Protein AF-A0A2U3CF04-F1 (afdb_monomer_lite)

Secondary structure (DSSP, 8-state):
-HHHHHHHHHHHHHHHHHHIIIIIHHHHHHHHTGGGS-TT--S--SS-TTHHHHHHHHHHHHHHHHHHTT-HHHHHHHHHHHHHTTTTGGGSHHHHHHHHHHHHHHHHHHHHHHHHHHHHHHHHHHHHHHHHHHHH--

Sequence (138 aa):
MFQLELFIILALLYLCAYLWTIFGGAFFVGHFLSPYKDPKSTEKPMGLSGAGKKIGQVERAIILTLALMGEFGAISFVFVAKSMARFEQLKERHFAEYYLLGTLLSIFFALATAILIQGIITLLTVTILPELQNLWGS

Foldseek 3Di:
DVVVVVVVVLVVLVVVLLCCLLPVLLVVLCVVLVVLDDPPCPDDPPDDPCVVSVVLSVLLNVLLVCLLVVNVVVNVVSVVVVCVVCVVVCVPPSSVVSVVSSNVSSSVSSNVSSVVSVVVVVVCCVVPVVVVCVVPVD

Structure (mmCIF, N/CA/C/O backbone):
data_AF-A0A2U3CF04-F1
#
_entry.id   AF-A0A2U3CF04-F1
#
loop_
_atom_site.group_PDB
_atom_site.id
_atom_site.type_symbol
_atom_site.label_atom_id
_atom_site.label_alt_id
_atom_site.label_comp_id
_atom_site.label_asym_id
_atom_site.label_entity_id
_atom_site.label_seq_id
_atom_site.pdbx_PDB_ins_code
_atom_site.Cartn_x
_atom_site.Cartn_y
_atom_site.Cartn_z
_atom_site.occupancy
_atom_site.B_iso_or_equiv
_atom_site.auth_seq_id
_atom_site.auth_comp_id
_atom_site.auth_asym_id
_atom_site.auth_atom_id
_atom_site.pdbx_PDB_model_num
ATOM 1 N N . MET A 1 1 ? 16.782 -13.680 -25.789 1.00 64.62 1 MET A N 1
ATOM 2 C CA . MET A 1 1 ? 17.602 -13.401 -24.591 1.00 64.62 1 MET A CA 1
ATOM 3 C C . MET A 1 1 ? 17.128 -12.122 -23.903 1.00 64.62 1 MET A C 1
ATOM 5 O O . MET A 1 1 ? 16.578 -12.226 -22.822 1.00 64.62 1 MET A O 1
ATOM 9 N N . PHE A 1 2 ? 17.161 -10.965 -24.572 1.00 74.50 2 PHE A N 1
ATOM 10 C CA . PHE A 1 2 ? 16.766 -9.674 -23.981 1.00 74.50 2 PHE A CA 1
ATOM 11 C C . PHE A 1 2 ? 15.306 -9.572 -23.483 1.00 74.50 2 PHE A C 1
ATOM 13 O O . PHE A 1 2 ? 15.051 -9.065 -22.397 1.00 74.50 2 PHE A O 1
ATOM 20 N N . GLN A 1 3 ? 14.320 -10.098 -24.227 1.00 80.62 3 GLN A N 1
ATOM 21 C CA . GLN A 1 3 ? 12.918 -10.101 -23.760 1.00 80.62 3 GLN A CA 1
ATOM 22 C C . GLN A 1 3 ? 12.725 -10.883 -22.450 1.00 80.62 3 GLN A C 1
ATOM 24 O O . GLN A 1 3 ? 11.889 -10.515 -21.628 1.00 80.62 3 GLN A O 1
ATOM 29 N N . LEU A 1 4 ? 13.518 -11.940 -22.243 1.00 86.25 4 LEU A N 1
ATOM 30 C CA . LEU A 1 4 ? 13.503 -12.717 -21.006 1.00 86.25 4 LEU A CA 1
ATOM 31 C C . LEU A 1 4 ? 14.113 -11.915 -19.848 1.00 86.25 4 LEU A C 1
ATOM 33 O O . LEU A 1 4 ? 13.571 -11.936 -18.750 1.00 86.25 4 LEU A O 1
ATOM 37 N N . GLU A 1 5 ? 15.193 -11.171 -20.092 1.00 86.88 5 GLU A N 1
ATOM 38 C CA . GLU A 1 5 ? 15.815 -10.292 -19.092 1.00 86.88 5 GLU A CA 1
ATOM 39 C C . GLU A 1 5 ? 14.857 -9.184 -18.647 1.00 86.88 5 GLU A C 1
ATOM 41 O O . GLU A 1 5 ? 14.655 -8.995 -17.448 1.00 86.88 5 GLU A O 1
ATOM 46 N N . LEU A 1 6 ? 14.193 -8.513 -19.595 1.00 85.69 6 LEU A N 1
ATOM 47 C CA . LEU A 1 6 ? 13.192 -7.492 -19.285 1.00 85.69 6 LEU A CA 1
ATOM 48 C C . LEU A 1 6 ? 12.025 -8.077 -18.480 1.00 85.69 6 LEU A C 1
ATOM 50 O O . LEU A 1 6 ? 11.597 -7.486 -17.490 1.00 85.69 6 LEU A O 1
ATOM 54 N N . PHE A 1 7 ? 11.540 -9.261 -18.861 1.00 89.88 7 PHE A N 1
ATOM 55 C CA . PHE A 1 7 ? 10.502 -9.962 -18.110 1.00 89.88 7 PHE A CA 1
ATOM 56 C C . PHE A 1 7 ? 10.938 -10.258 -16.666 1.00 89.88 7 PHE A C 1
ATOM 58 O O . PHE A 1 7 ? 10.181 -9.995 -15.732 1.00 89.88 7 PHE A O 1
ATOM 65 N N . ILE A 1 8 ? 12.165 -10.749 -16.468 1.00 93.00 8 ILE A N 1
ATOM 66 C CA . ILE A 1 8 ? 12.721 -11.026 -15.136 1.00 93.00 8 ILE A CA 1
ATOM 67 C C . ILE A 1 8 ? 12.825 -9.738 -14.311 1.00 93.00 8 ILE A C 1
ATOM 69 O O . ILE A 1 8 ? 12.413 -9.728 -13.152 1.00 93.00 8 ILE A O 1
ATOM 73 N N . ILE A 1 9 ? 13.322 -8.645 -14.896 1.00 92.50 9 ILE A N 1
ATOM 74 C CA . ILE A 1 9 ? 13.435 -7.344 -14.220 1.00 92.50 9 ILE A CA 1
ATOM 75 C C . ILE A 1 9 ? 12.060 -6.857 -13.757 1.00 92.50 9 ILE A C 1
ATOM 77 O O . ILE A 1 9 ? 11.905 -6.467 -12.600 1.00 92.50 9 ILE A O 1
ATOM 81 N N . LEU A 1 10 ? 11.048 -6.918 -14.626 1.00 93.50 10 LEU A N 1
ATOM 82 C CA . LEU A 1 10 ? 9.687 -6.510 -14.282 1.00 93.50 10 LEU A CA 1
ATOM 83 C C . LEU A 1 10 ? 9.081 -7.406 -13.196 1.00 93.50 10 LEU A C 1
ATOM 85 O O . LEU A 1 10 ? 8.483 -6.899 -12.248 1.00 93.50 10 LEU A O 1
ATOM 89 N N . ALA A 1 11 ? 9.269 -8.725 -13.285 1.00 95.38 11 ALA A N 1
ATOM 90 C CA . ALA A 1 11 ? 8.791 -9.664 -12.274 1.00 95.38 11 ALA A CA 1
ATOM 91 C C . ALA A 1 11 ? 9.419 -9.389 -10.897 1.00 95.38 11 ALA A C 1
ATOM 93 O O . ALA A 1 11 ? 8.711 -9.352 -9.888 1.00 95.38 11 ALA A O 1
ATOM 94 N N . LEU A 1 12 ? 10.731 -9.136 -10.852 1.00 96.56 12 LEU A N 1
ATOM 95 C CA . LEU A 1 12 ? 11.440 -8.761 -9.628 1.00 96.56 12 LEU A CA 1
ATOM 96 C C . LEU A 1 12 ? 10.970 -7.407 -9.089 1.00 96.56 12 LEU A C 1
ATOM 98 O O . LEU A 1 12 ? 10.770 -7.273 -7.884 1.00 96.56 12 LEU A O 1
ATOM 102 N N . LEU A 1 13 ? 10.744 -6.422 -9.962 1.00 96.38 13 LEU A N 1
ATOM 103 C CA . LEU A 1 13 ? 10.231 -5.109 -9.577 1.00 96.38 13 LEU A CA 1
ATOM 104 C C . LEU A 1 13 ? 8.854 -5.223 -8.908 1.00 96.38 13 LEU A C 1
ATOM 106 O O . LEU A 1 13 ? 8.658 -4.680 -7.820 1.00 96.38 13 LEU A O 1
ATOM 110 N N . TYR A 1 14 ? 7.925 -5.973 -9.510 1.00 97.50 14 TYR A N 1
ATOM 111 C CA . TYR A 1 14 ? 6.615 -6.229 -8.912 1.00 97.50 14 TYR A CA 1
ATOM 112 C C . TYR A 1 14 ? 6.734 -6.986 -7.589 1.00 97.50 14 TYR A C 1
ATOM 114 O O . TYR A 1 14 ? 6.112 -6.587 -6.606 1.00 97.50 14 TYR A O 1
ATOM 122 N N . LEU A 1 15 ? 7.560 -8.033 -7.518 1.00 97.81 15 LEU A N 1
ATOM 123 C CA . LEU A 1 15 ? 7.774 -8.782 -6.279 1.00 97.81 15 LEU A CA 1
ATOM 124 C C . LEU A 1 15 ? 8.281 -7.869 -5.152 1.00 97.81 15 LEU A C 1
ATOM 126 O O . LEU A 1 15 ? 7.722 -7.872 -4.054 1.00 97.81 15 LEU A O 1
ATOM 130 N N . CYS A 1 16 ? 9.291 -7.044 -5.433 1.00 97.94 16 CYS A N 1
ATOM 131 C CA . CYS A 1 16 ? 9.817 -6.057 -4.495 1.00 97.94 16 CYS A CA 1
ATOM 132 C C . CYS A 1 16 ? 8.746 -5.051 -4.065 1.00 97.94 16 CYS A C 1
ATOM 134 O O . CYS A 1 16 ? 8.642 -4.758 -2.874 1.00 97.94 16 CYS A O 1
ATOM 136 N N . ALA A 1 17 ? 7.915 -4.570 -4.994 1.00 98.00 17 ALA A N 1
ATOM 137 C CA . ALA A 1 17 ? 6.807 -3.671 -4.686 1.00 98.00 17 ALA A CA 1
ATOM 138 C C . ALA A 1 17 ? 5.804 -4.309 -3.714 1.00 98.00 17 ALA A C 1
ATOM 140 O O . ALA A 1 17 ? 5.471 -3.705 -2.696 1.00 98.00 17 ALA A O 1
ATOM 141 N N . TYR A 1 18 ? 5.377 -5.552 -3.962 1.00 98.31 18 TYR A N 1
ATOM 142 C CA . TYR A 1 18 ? 4.465 -6.262 -3.061 1.00 98.31 18 TYR A CA 1
ATOM 143 C C . TYR A 1 18 ? 5.076 -6.472 -1.674 1.00 98.31 18 TYR A C 1
ATOM 145 O O . TYR A 1 18 ? 4.417 -6.204 -0.667 1.00 98.31 18 TYR A O 1
ATOM 153 N N . LEU A 1 19 ? 6.337 -6.906 -1.594 1.00 97.88 19 LEU A N 1
ATOM 154 C CA . LEU A 1 19 ? 7.024 -7.084 -0.313 1.00 97.88 19 LEU A CA 1
ATOM 155 C C . LEU A 1 19 ? 7.142 -5.754 0.444 1.00 97.88 19 LEU A C 1
ATOM 157 O O . LEU A 1 19 ? 6.823 -5.685 1.635 1.00 97.88 19 LEU A O 1
ATOM 161 N N . TRP A 1 20 ? 7.525 -4.682 -0.25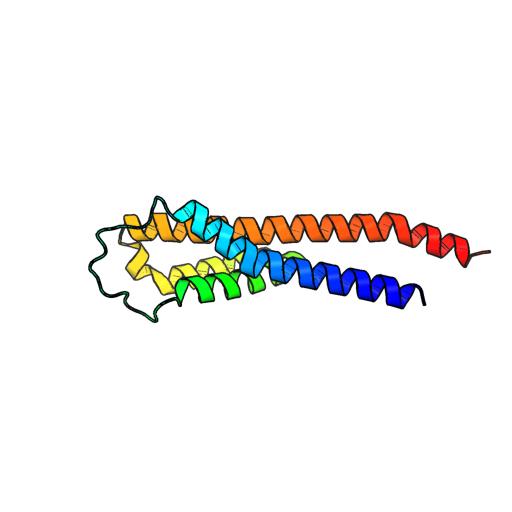0 1.00 97.88 20 TRP A N 1
ATOM 162 C CA . TRP A 1 20 ? 7.615 -3.337 0.310 1.00 97.88 20 TRP A CA 1
ATOM 163 C C . TRP A 1 20 ? 6.263 -2.841 0.833 1.00 97.88 20 TRP A C 1
ATOM 165 O O . TRP A 1 20 ? 6.148 -2.418 1.983 1.00 97.88 20 TRP A O 1
ATOM 175 N N . THR A 1 21 ? 5.202 -2.953 0.042 1.00 98.19 21 THR A N 1
ATOM 176 C CA . THR A 1 21 ? 3.865 -2.491 0.425 1.00 98.19 21 THR A CA 1
ATOM 177 C C . THR A 1 21 ? 3.265 -3.316 1.567 1.00 98.19 21 THR A C 1
ATOM 179 O O . THR A 1 21 ? 2.678 -2.760 2.500 1.00 98.19 21 THR A O 1
ATOM 182 N N . ILE A 1 22 ? 3.450 -4.637 1.571 1.00 97.31 22 ILE A N 1
ATOM 183 C CA . ILE A 1 22 ? 2.905 -5.514 2.614 1.00 97.31 22 ILE A CA 1
ATOM 184 C C . ILE A 1 22 ? 3.659 -5.334 3.937 1.00 97.31 22 ILE A C 1
ATOM 186 O O . ILE A 1 22 ? 3.028 -5.094 4.977 1.00 97.31 22 ILE A O 1
ATOM 190 N N . PHE A 1 23 ? 4.990 -5.459 3.914 1.00 96.12 23 PHE A N 1
ATOM 191 C CA . PHE A 1 23 ? 5.828 -5.462 5.116 1.00 96.12 23 PHE A CA 1
ATOM 192 C C . PHE A 1 23 ? 6.282 -4.058 5.514 1.00 96.12 23 PHE A C 1
ATOM 194 O O . PHE A 1 23 ? 6.076 -3.668 6.665 1.00 96.12 23 PHE A O 1
ATOM 201 N N . GLY A 1 24 ? 6.816 -3.283 4.569 1.00 95.44 24 GLY A N 1
ATOM 202 C CA . GLY A 1 24 ? 7.195 -1.883 4.783 1.00 95.44 24 GLY A CA 1
ATOM 203 C C . GLY A 1 24 ? 5.991 -1.029 5.176 1.00 95.44 24 GLY A C 1
ATOM 204 O O . GLY A 1 24 ? 6.051 -0.316 6.172 1.00 95.44 24 GLY A O 1
ATOM 205 N N . GLY A 1 25 ? 4.844 -1.211 4.515 1.00 95.31 25 GLY A N 1
ATOM 206 C CA . GLY A 1 25 ? 3.597 -0.544 4.904 1.00 95.31 25 GLY A CA 1
ATOM 207 C C . GLY A 1 25 ? 3.106 -0.933 6.305 1.00 95.31 25 GLY A C 1
ATOM 208 O O . GLY A 1 25 ? 2.615 -0.087 7.049 1.00 95.31 25 GLY A O 1
ATOM 209 N N . ALA A 1 26 ? 3.275 -2.197 6.721 1.00 94.12 26 ALA A N 1
ATOM 210 C CA . ALA A 1 26 ? 2.924 -2.619 8.083 1.00 94.12 26 ALA A CA 1
ATOM 211 C C . ALA A 1 26 ? 3.810 -1.946 9.139 1.00 94.12 26 ALA A C 1
ATOM 213 O O . ALA A 1 26 ? 3.317 -1.566 10.202 1.00 94.12 26 ALA A O 1
ATOM 214 N N . PHE A 1 27 ? 5.106 -1.827 8.848 1.00 95.00 27 PHE A N 1
ATOM 215 C CA . PHE A 1 27 ? 6.058 -1.130 9.701 1.00 95.00 27 PHE A CA 1
ATOM 216 C C . PHE A 1 27 ? 5.743 0.369 9.765 1.00 95.00 27 PHE A C 1
ATOM 218 O O . PHE A 1 27 ? 5.597 0.908 10.858 1.00 95.00 27 PHE A O 1
ATOM 225 N N . PHE A 1 28 ? 5.543 1.007 8.610 1.00 96.38 28 PHE A N 1
ATOM 226 C CA . PHE A 1 28 ? 5.239 2.431 8.483 1.00 96.38 28 PHE A CA 1
ATOM 227 C C . PHE A 1 28 ? 3.978 2.823 9.262 1.00 96.38 28 PHE A C 1
ATOM 229 O O . PHE A 1 28 ? 4.038 3.671 10.150 1.00 96.38 28 PHE A O 1
ATOM 236 N N . VAL A 1 29 ? 2.854 2.144 9.006 1.00 95.62 29 VAL A N 1
ATOM 237 C CA . VAL A 1 29 ? 1.588 2.408 9.708 1.00 95.62 29 VAL A CA 1
ATOM 238 C C . VAL A 1 29 ? 1.728 2.121 11.203 1.00 95.62 29 VAL A C 1
ATOM 240 O O . VAL A 1 29 ? 1.269 2.901 12.032 1.00 95.62 29 VAL A O 1
ATOM 243 N N . GLY A 1 30 ? 2.388 1.019 11.571 1.00 92.56 30 GLY A N 1
ATOM 244 C CA . GLY A 1 30 ? 2.593 0.656 12.972 1.00 92.56 30 GLY A CA 1
ATOM 245 C C . GLY A 1 30 ? 3.419 1.683 13.747 1.00 92.56 30 GLY A C 1
ATOM 246 O O . GLY A 1 30 ? 3.099 1.963 14.901 1.00 92.56 30 GLY A O 1
ATOM 247 N N . HIS A 1 31 ? 4.443 2.253 13.113 1.00 93.38 31 HIS A N 1
ATOM 248 C CA . HIS A 1 31 ? 5.277 3.302 13.687 1.00 93.38 31 HIS A CA 1
ATOM 249 C C . HIS A 1 31 ? 4.481 4.600 13.874 1.00 93.38 31 HIS A C 1
ATOM 251 O O . HIS A 1 31 ? 4.427 5.129 14.984 1.00 93.38 31 HIS A O 1
ATOM 257 N N . PHE A 1 32 ? 3.783 5.053 12.828 1.00 94.50 32 PHE A N 1
ATOM 258 C CA . PHE A 1 32 ? 3.010 6.300 12.845 1.00 94.50 32 PHE A CA 1
ATOM 259 C C . PHE A 1 32 ? 1.836 6.270 13.833 1.00 94.50 32 PHE A C 1
ATOM 261 O O . PHE A 1 32 ? 1.515 7.275 14.456 1.00 94.50 32 PHE A O 1
ATOM 268 N N . LEU A 1 33 ? 1.207 5.104 14.004 1.00 92.38 33 LEU A N 1
ATOM 269 C CA . LEU A 1 33 ? 0.094 4.920 14.937 1.00 92.38 33 LEU A CA 1
ATOM 270 C C . LEU A 1 33 ? 0.531 4.582 16.364 1.00 92.38 33 LEU A C 1
ATOM 272 O O . LEU A 1 33 ? -0.318 4.501 17.251 1.00 92.38 33 LEU A O 1
ATOM 276 N N . SER A 1 34 ? 1.820 4.328 16.602 1.00 89.19 34 SER A N 1
ATOM 277 C CA . SER A 1 34 ? 2.309 3.935 17.926 1.00 89.19 34 SER A CA 1
ATOM 278 C C . SER A 1 34 ? 1.984 4.943 19.044 1.00 89.19 34 SER A C 1
ATOM 280 O O . SER A 1 34 ? 1.611 4.465 20.116 1.00 89.19 34 SER A O 1
ATOM 282 N N . PRO A 1 35 ? 2.002 6.278 18.820 1.00 89.44 35 PRO A N 1
ATOM 283 C CA . PRO A 1 35 ? 1.656 7.256 19.856 1.00 89.44 35 PRO A CA 1
ATOM 284 C C . PRO A 1 35 ? 0.161 7.302 20.197 1.00 89.44 35 PRO A C 1
ATOM 286 O O . PRO A 1 35 ? -0.205 7.793 21.258 1.00 89.44 35 PRO A O 1
ATOM 289 N N . TYR A 1 36 ? -0.698 6.806 19.302 1.00 87.69 36 TYR A N 1
ATOM 290 C CA . TYR A 1 36 ? -2.161 6.900 19.402 1.00 87.69 36 TYR A CA 1
ATOM 291 C C . TYR A 1 36 ? -2.815 5.595 19.870 1.00 87.69 36 TYR A C 1
ATOM 293 O O . TYR A 1 36 ? -4.032 5.445 19.810 1.00 87.69 36 TYR A O 1
ATOM 301 N N . LYS A 1 37 ? -2.024 4.597 20.276 1.00 82.25 37 LYS A N 1
ATOM 302 C CA . LYS A 1 37 ? -2.575 3.380 20.878 1.00 82.25 37 LYS A CA 1
ATOM 303 C C . LYS A 1 37 ? -3.065 3.709 22.279 1.00 82.25 37 LYS A C 1
ATOM 305 O O . LYS A 1 37 ? -2.271 4.166 23.094 1.00 82.25 37 LYS A O 1
ATOM 310 N N . ASP A 1 38 ? -4.331 3.418 22.559 1.00 75.88 38 ASP A N 1
ATOM 311 C CA . ASP A 1 38 ? -4.887 3.605 23.897 1.00 75.88 38 ASP A CA 1
ATOM 312 C C . ASP A 1 38 ? -4.206 2.643 24.893 1.00 75.88 38 ASP A C 1
ATOM 314 O O . ASP A 1 38 ? -4.353 1.424 24.757 1.00 75.88 38 ASP A O 1
ATOM 318 N N . PRO A 1 39 ? -3.467 3.142 25.902 1.00 60.88 39 PRO A N 1
ATOM 319 C CA . PRO A 1 39 ? -2.873 2.302 26.939 1.00 60.88 39 PRO A CA 1
ATOM 320 C C . PRO A 1 39 ? -3.921 1.714 27.894 1.00 60.88 39 PRO A C 1
ATOM 322 O O . PRO A 1 39 ? -3.620 0.771 28.625 1.00 60.88 39 PRO A O 1
ATOM 325 N N . LYS A 1 40 ? -5.133 2.290 27.931 1.00 55.84 40 LYS A N 1
ATOM 326 C CA . LYS A 1 40 ? -6.222 1.937 28.848 1.00 55.84 40 LYS A CA 1
ATOM 327 C C . LYS A 1 40 ? -7.287 1.041 28.221 1.00 55.84 40 LYS A C 1
ATOM 329 O O . LYS A 1 40 ? -8.287 0.785 28.890 1.00 55.84 40 LYS A O 1
ATOM 334 N N . SER A 1 41 ? -7.084 0.511 27.009 1.00 59.38 41 SER A N 1
ATOM 335 C CA . SER A 1 41 ? -7.987 -0.502 26.452 1.00 59.38 41 SER A CA 1
ATOM 336 C C . SER A 1 41 ? -7.859 -1.815 27.247 1.00 59.38 41 SER A C 1
ATOM 338 O O . SER A 1 41 ? -7.127 -2.733 26.880 1.00 59.38 41 SER A O 1
ATOM 340 N N . THR A 1 42 ? -8.537 -1.882 28.390 1.00 44.53 42 THR A N 1
ATOM 341 C CA . THR A 1 42 ? -8.687 -3.069 29.242 1.00 44.53 42 THR A CA 1
ATOM 342 C C . THR A 1 42 ? -9.710 -4.050 28.675 1.00 44.53 42 THR A C 1
ATOM 344 O O . THR A 1 42 ? -9.842 -5.170 29.173 1.00 44.53 42 THR A O 1
ATOM 347 N N . GLU A 1 43 ? -10.410 -3.665 27.607 1.00 47.88 43 GLU A N 1
ATOM 348 C CA . GLU A 1 43 ? -11.239 -4.573 26.836 1.00 47.88 43 GLU A CA 1
ATOM 349 C C . GLU A 1 43 ? -10.356 -5.631 26.172 1.00 47.88 43 GLU A C 1
ATOM 351 O O . GLU A 1 43 ? -9.472 -5.333 25.364 1.00 47.88 43 GLU A O 1
ATOM 356 N N . LYS A 1 44 ? -10.610 -6.903 26.505 1.00 46.09 44 LYS A N 1
ATOM 357 C CA . LYS A 1 44 ? -10.143 -8.034 25.697 1.00 46.09 44 LYS A CA 1
ATOM 358 C C . LYS A 1 44 ? -10.445 -7.695 24.234 1.00 46.09 44 LYS A C 1
ATOM 360 O O . LYS A 1 44 ? -11.607 -7.400 23.951 1.00 46.09 44 LYS A O 1
ATOM 365 N N . PRO A 1 45 ? -9.467 -7.752 23.311 1.00 54.78 45 PRO A N 1
ATOM 366 C CA . PRO A 1 45 ? -9.739 -7.463 21.913 1.00 54.78 45 PRO A CA 1
ATOM 367 C C . PRO A 1 45 ? -10.892 -8.362 21.464 1.00 54.78 45 PRO A C 1
ATOM 369 O O . PRO A 1 45 ? -10.764 -9.586 21.480 1.00 54.78 45 PRO A O 1
ATOM 372 N N . MET A 1 46 ? -12.036 -7.766 21.119 1.00 55.00 46 MET A N 1
ATOM 373 C CA . MET A 1 46 ? -13.138 -8.487 20.491 1.00 55.00 46 MET A CA 1
ATOM 374 C C . MET A 1 46 ? -12.664 -8.916 19.098 1.00 55.00 46 MET A C 1
ATOM 376 O O . MET A 1 46 ? -12.785 -8.178 18.122 1.00 55.00 46 MET A O 1
ATOM 380 N N . GLY A 1 47 ? -12.021 -10.084 19.024 1.00 64.62 47 GLY A N 1
ATOM 381 C CA . GLY A 1 47 ? -11.494 -10.650 17.788 1.00 64.62 47 GLY A CA 1
ATOM 382 C C . GLY A 1 47 ? -10.193 -11.435 17.952 1.00 64.62 47 GLY A C 1
ATOM 383 O O . GLY A 1 47 ? -9.638 -11.591 19.037 1.00 64.62 47 GLY A O 1
ATOM 384 N N . LEU A 1 48 ? -9.699 -11.944 16.824 1.00 73.12 48 LEU A N 1
ATOM 385 C CA . LEU A 1 48 ? -8.457 -12.710 16.750 1.00 73.12 48 LEU A CA 1
ATOM 386 C C . LEU A 1 48 ? -7.238 -11.812 17.016 1.00 73.12 48 LEU A C 1
ATOM 388 O O . LEU A 1 48 ? -7.047 -10.783 16.357 1.00 73.12 48 LEU A O 1
ATOM 392 N N . SER A 1 49 ? -6.379 -12.232 17.947 1.00 73.88 49 SER A N 1
ATOM 393 C CA . SER A 1 49 ? -5.118 -11.542 18.237 1.00 73.88 49 SER A CA 1
ATOM 394 C C . SER A 1 49 ? -4.281 -11.382 16.962 1.00 73.88 49 SER A C 1
ATOM 396 O O . SER A 1 49 ? -4.083 -12.327 16.201 1.00 73.88 49 SER A O 1
ATOM 398 N N . GLY A 1 50 ? -3.824 -10.158 16.687 1.00 78.88 50 GLY A N 1
ATOM 399 C CA . GLY A 1 50 ? -3.022 -9.841 15.501 1.00 78.88 50 GLY A CA 1
ATOM 400 C C . GLY A 1 50 ? -3.794 -9.735 14.176 1.00 78.88 50 GLY A C 1
ATOM 401 O O . GLY A 1 50 ? -3.192 -9.356 13.166 1.00 78.88 50 GLY A O 1
ATOM 402 N N . ALA A 1 51 ? -5.111 -9.979 14.154 1.00 85.00 51 ALA A N 1
ATOM 403 C CA . ALA A 1 51 ? -5.899 -9.927 12.922 1.00 85.00 51 ALA A CA 1
ATOM 404 C C . ALA A 1 51 ? -5.871 -8.549 12.252 1.00 85.00 51 ALA A C 1
ATOM 406 O O . ALA A 1 51 ? -5.773 -8.482 11.034 1.00 85.00 51 ALA A O 1
ATOM 407 N N . GLY A 1 52 ? -5.854 -7.448 13.012 1.00 85.44 52 GLY A N 1
ATOM 408 C CA . GLY A 1 52 ? -5.766 -6.098 12.438 1.00 85.44 52 GLY A CA 1
ATOM 409 C C . GLY A 1 52 ? -4.527 -5.893 11.555 1.00 85.44 52 GLY A C 1
ATOM 410 O O . GLY A 1 52 ? -4.631 -5.360 10.451 1.00 85.44 52 GLY A O 1
ATOM 411 N N . LYS A 1 53 ? -3.360 -6.396 11.987 1.00 89.06 53 LYS A N 1
ATOM 412 C CA . LYS A 1 53 ? -2.116 -6.321 11.201 1.00 89.06 53 LYS A CA 1
ATOM 413 C C . LYS A 1 53 ? -2.212 -7.163 9.928 1.00 89.06 53 LYS A C 1
ATOM 415 O O . LYS A 1 53 ? -1.793 -6.699 8.870 1.00 89.06 53 LYS A O 1
ATOM 420 N N . LYS A 1 54 ? -2.770 -8.376 10.025 1.00 92.50 54 LYS A N 1
ATOM 421 C CA . LYS A 1 54 ? -2.955 -9.288 8.885 1.00 92.50 54 LYS A CA 1
ATOM 422 C C . LYS A 1 54 ? -3.978 -8.760 7.876 1.00 92.50 54 LYS A C 1
ATOM 424 O O . LYS A 1 54 ? -3.684 -8.756 6.687 1.00 92.50 54 LYS A O 1
ATOM 429 N N . ILE A 1 55 ? -5.112 -8.237 8.340 1.00 93.19 55 ILE A N 1
ATOM 430 C CA . ILE A 1 55 ? -6.119 -7.574 7.497 1.00 93.19 55 ILE A CA 1
ATOM 431 C C . ILE A 1 55 ? -5.469 -6.418 6.737 1.00 93.19 55 ILE A C 1
ATOM 433 O O . ILE A 1 55 ? -5.571 -6.364 5.518 1.00 93.19 55 ILE A O 1
ATOM 437 N N . GLY A 1 56 ? -4.714 -5.555 7.426 1.00 93.88 56 GLY A N 1
ATOM 438 C CA . GLY A 1 56 ? -4.019 -4.447 6.770 1.00 93.88 56 GLY A CA 1
ATOM 439 C C . GLY A 1 56 ? -2.987 -4.897 5.727 1.00 93.88 56 GLY A C 1
ATOM 440 O O . GLY A 1 56 ? -2.804 -4.222 4.722 1.00 93.88 56 GLY A O 1
ATOM 441 N N . GLN A 1 57 ? -2.314 -6.035 5.934 1.00 96.44 57 GLN A N 1
ATOM 442 C CA . GLN A 1 57 ? -1.404 -6.615 4.936 1.00 96.44 57 GLN A CA 1
ATOM 443 C C . GLN A 1 57 ? -2.146 -7.064 3.671 1.00 96.44 57 GLN A C 1
ATOM 445 O O . GLN A 1 57 ? -1.709 -6.737 2.570 1.00 96.44 57 GLN A O 1
ATOM 450 N N . VAL A 1 58 ? -3.267 -7.771 3.832 1.00 96.88 58 VAL A N 1
ATOM 451 C CA . VAL A 1 58 ? -4.101 -8.243 2.714 1.00 96.88 58 VAL A CA 1
ATOM 452 C C . VAL A 1 58 ? -4.707 -7.066 1.953 1.00 96.88 58 VAL A C 1
ATOM 454 O O . VAL A 1 58 ? -4.626 -7.008 0.732 1.00 96.88 58 VAL A O 1
ATOM 457 N N . GLU A 1 59 ? -5.250 -6.087 2.669 1.00 96.94 59 GLU A N 1
ATOM 458 C CA . GLU A 1 59 ? -5.834 -4.886 2.078 1.00 96.94 59 GLU A CA 1
ATOM 459 C C . GLU A 1 59 ? -4.813 -4.098 1.258 1.00 96.94 59 GLU A C 1
ATOM 461 O O . GLU A 1 59 ? -5.110 -3.703 0.138 1.00 96.94 59 GLU A O 1
ATOM 466 N N . ARG A 1 60 ? -3.581 -3.933 1.752 1.00 97.69 60 ARG A N 1
ATOM 467 C CA . ARG A 1 60 ? -2.517 -3.278 0.980 1.00 97.69 60 ARG A CA 1
ATOM 468 C C . ARG A 1 60 ? -2.162 -4.028 -0.299 1.00 97.69 60 ARG A C 1
ATOM 470 O O . ARG A 1 60 ? -1.921 -3.376 -1.309 1.00 97.69 60 ARG A O 1
ATOM 477 N N . ALA A 1 61 ? -2.155 -5.361 -0.277 1.00 98.31 61 ALA A N 1
ATOM 478 C CA . ALA A 1 61 ? -1.946 -6.152 -1.488 1.00 98.31 61 ALA A CA 1
ATOM 479 C C . ALA A 1 61 ? -3.084 -5.934 -2.501 1.00 98.31 61 ALA A C 1
ATOM 481 O O . ALA A 1 61 ? -2.813 -5.691 -3.676 1.00 98.31 61 ALA A O 1
ATOM 482 N N . ILE A 1 62 ? -4.341 -5.942 -2.042 1.00 98.31 62 ILE A N 1
ATOM 483 C CA . ILE A 1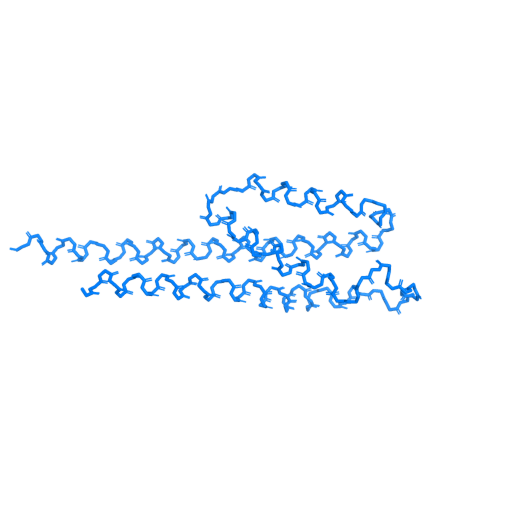 62 ? -5.516 -5.674 -2.888 1.00 98.31 62 ILE A CA 1
ATOM 484 C C . ILE A 1 62 ? -5.436 -4.264 -3.481 1.00 98.31 62 ILE A C 1
ATOM 486 O O . ILE A 1 62 ? -5.566 -4.097 -4.687 1.00 98.31 62 ILE A O 1
ATOM 490 N N . ILE A 1 63 ? -5.171 -3.251 -2.656 1.00 98.44 63 ILE A N 1
ATOM 491 C CA . ILE A 1 63 ? -5.097 -1.854 -3.099 1.00 98.44 63 ILE A CA 1
ATOM 492 C C . ILE A 1 63 ? -3.959 -1.647 -4.092 1.00 98.44 63 ILE A C 1
ATOM 494 O O . ILE A 1 63 ? -4.171 -0.990 -5.105 1.00 98.44 63 ILE A O 1
ATOM 498 N N . LEU A 1 64 ? -2.777 -2.217 -3.836 1.00 98.56 64 LEU A N 1
ATOM 499 C CA . LEU A 1 64 ? -1.662 -2.160 -4.780 1.00 98.56 64 LEU A CA 1
ATOM 500 C C . LEU A 1 64 ? -2.049 -2.795 -6.121 1.00 98.56 64 LEU A C 1
ATOM 502 O O . LEU A 1 64 ? -1.797 -2.200 -7.162 1.00 98.56 64 LEU A O 1
ATOM 506 N N . THR A 1 65 ? -2.707 -3.959 -6.093 1.00 98.38 65 THR A N 1
ATOM 507 C CA . THR A 1 65 ? -3.192 -4.646 -7.302 1.00 98.38 65 THR A CA 1
ATOM 508 C C . THR A 1 65 ? -4.141 -3.747 -8.093 1.00 98.38 65 THR A C 1
ATOM 510 O O . THR A 1 65 ? -3.911 -3.490 -9.270 1.00 98.38 65 THR A O 1
ATOM 513 N N . LEU A 1 66 ? -5.178 -3.221 -7.433 1.00 98.31 66 LEU A N 1
ATOM 514 C CA . LEU A 1 66 ? -6.183 -2.363 -8.062 1.00 98.31 66 LEU A CA 1
ATOM 515 C C . LEU A 1 66 ? -5.565 -1.076 -8.616 1.00 98.31 66 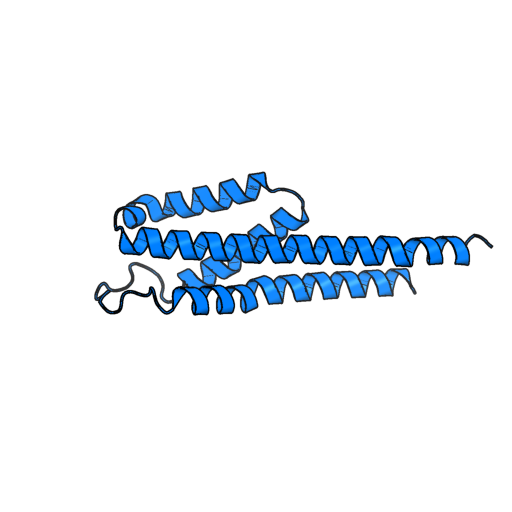LEU A C 1
ATOM 517 O O . LEU A 1 66 ? -5.892 -0.671 -9.725 1.00 98.31 66 LEU A O 1
ATOM 521 N N . ALA A 1 67 ? -4.635 -0.461 -7.884 1.00 98.12 67 ALA A N 1
ATOM 522 C CA . ALA A 1 67 ? -3.956 0.753 -8.323 1.00 98.12 67 ALA A CA 1
ATOM 523 C C . ALA A 1 67 ? -3.077 0.513 -9.560 1.00 98.12 67 ALA A C 1
ATOM 525 O O . ALA A 1 67 ? -3.109 1.317 -10.487 1.00 98.12 67 ALA A O 1
ATOM 526 N N . LEU A 1 68 ? -2.337 -0.601 -9.608 1.00 97.00 68 LEU A N 1
ATOM 527 C CA . LEU A 1 68 ? -1.546 -0.991 -10.782 1.00 97.00 68 LEU A CA 1
ATOM 528 C C . LEU A 1 68 ? -2.428 -1.354 -11.989 1.00 97.00 68 LEU A C 1
ATOM 530 O O . LEU A 1 68 ? -2.007 -1.177 -13.128 1.00 97.00 68 LEU A O 1
ATOM 534 N N . MET A 1 69 ? -3.657 -1.819 -11.752 1.00 97.31 69 MET A N 1
ATOM 535 C CA . MET A 1 69 ? -4.666 -2.038 -12.796 1.00 97.31 69 MET A CA 1
ATOM 536 C C . MET A 1 69 ? -5.386 -0.749 -13.231 1.00 97.31 69 MET A C 1
ATOM 538 O O . MET A 1 69 ? -6.152 -0.785 -14.187 1.00 97.31 69 MET A O 1
ATOM 542 N N . GLY A 1 70 ? -5.163 0.382 -12.552 1.00 96.56 70 GLY A N 1
ATOM 543 C CA . GLY A 1 70 ? -5.873 1.642 -12.807 1.00 96.56 70 GLY A CA 1
ATOM 544 C C . GLY A 1 70 ? -7.293 1.707 -12.224 1.00 96.56 70 GLY A C 1
ATOM 545 O O . GLY A 1 70 ? -8.014 2.676 -12.455 1.00 96.56 70 GLY A O 1
ATOM 546 N N . GLU A 1 71 ? -7.693 0.723 -11.420 1.00 97.25 71 GLU A N 1
ATOM 547 C CA . GLU A 1 71 ? -9.037 0.571 -10.852 1.00 97.25 71 GLU A CA 1
ATOM 548 C C . GLU A 1 71 ? -9.206 1.361 -9.543 1.00 97.25 71 GLU A C 1
ATOM 550 O O . GLU A 1 71 ? -9.517 0.822 -8.477 1.00 97.25 71 GLU A O 1
ATOM 555 N N . PHE A 1 72 ? -9.007 2.680 -9.599 1.00 94.50 72 PHE A N 1
ATOM 556 C CA . PHE A 1 72 ? -9.073 3.536 -8.407 1.00 94.50 72 PHE A CA 1
ATOM 557 C C . PHE A 1 72 ? -10.466 3.569 -7.756 1.00 94.50 72 PHE A C 1
ATOM 559 O O . PHE A 1 72 ? -10.567 3.687 -6.535 1.00 94.50 72 PHE A O 1
ATOM 566 N N . GLY A 1 73 ? -11.540 3.396 -8.534 1.00 95.56 73 GLY A N 1
ATOM 567 C CA . GLY A 1 73 ? -12.904 3.292 -7.999 1.00 95.56 73 GLY A CA 1
ATOM 568 C C . GLY A 1 73 ? -13.116 2.044 -7.131 1.00 95.56 73 GLY A C 1
ATOM 569 O O . GLY A 1 73 ? -13.772 2.111 -6.091 1.00 95.56 73 GLY A O 1
ATOM 570 N N . ALA A 1 74 ? -12.496 0.915 -7.495 1.00 97.12 74 ALA A N 1
ATOM 571 C CA . ALA A 1 74 ? -12.556 -0.327 -6.720 1.00 97.12 74 ALA A CA 1
ATOM 572 C C . ALA A 1 74 ? -11.923 -0.178 -5.325 1.00 97.12 74 ALA A C 1
ATOM 574 O O . ALA A 1 74 ? -12.399 -0.765 -4.351 1.00 97.12 74 ALA A O 1
ATOM 575 N N . ILE A 1 75 ? -10.898 0.667 -5.196 1.00 97.25 75 ILE A N 1
ATOM 576 C CA . ILE A 1 75 ? -10.232 0.961 -3.918 1.00 97.25 75 ILE A CA 1
ATOM 577 C C . ILE A 1 75 ? -11.207 1.630 -2.937 1.00 97.25 75 ILE A C 1
ATOM 579 O O . ILE A 1 75 ? -11.221 1.290 -1.751 1.00 97.25 75 ILE A O 1
ATOM 583 N N . SER A 1 76 ? -12.076 2.523 -3.423 1.00 94.94 76 SER A N 1
ATOM 584 C CA . SER A 1 76 ? -13.124 3.140 -2.603 1.00 94.94 76 SER A CA 1
ATOM 585 C C . SER A 1 76 ? -14.116 2.105 -2.068 1.00 94.94 76 SER A C 1
ATOM 587 O O . SER A 1 76 ? -14.491 2.180 -0.900 1.00 94.94 76 SER A O 1
ATOM 589 N N . PHE A 1 77 ? -14.490 1.096 -2.865 1.00 96.25 77 PHE A N 1
ATOM 590 C CA . PHE A 1 77 ? -15.346 0.004 -2.390 1.00 96.25 77 PHE A CA 1
ATOM 591 C C . PHE A 1 77 ? -14.678 -0.822 -1.290 1.00 96.25 77 PHE A C 1
ATOM 593 O O . PHE A 1 77 ? -15.330 -1.129 -0.293 1.00 96.25 77 PHE A O 1
ATOM 600 N N . VAL A 1 78 ? -13.381 -1.128 -1.414 1.00 96.38 78 VAL A N 1
ATOM 601 C CA . VAL A 1 78 ? -12.619 -1.820 -0.356 1.00 96.38 78 VAL A CA 1
ATOM 602 C C . VAL A 1 78 ? -12.644 -1.008 0.944 1.00 96.38 78 VAL A C 1
ATOM 604 O O . VAL A 1 78 ? -12.942 -1.552 2.009 1.00 96.38 78 VAL A O 1
ATOM 607 N N . PHE A 1 79 ? -12.403 0.304 0.859 1.00 95.12 79 PHE A N 1
ATOM 608 C CA . PHE A 1 79 ? -12.451 1.207 2.011 1.00 95.12 79 PHE A CA 1
ATOM 609 C C . PHE A 1 79 ? -13.840 1.265 2.667 1.00 95.12 79 PHE A C 1
ATOM 611 O O . PHE A 1 79 ? -13.959 1.160 3.895 1.00 95.12 79 PHE A O 1
ATOM 618 N N . VAL A 1 80 ? -14.896 1.401 1.861 1.00 95.62 80 VAL A N 1
ATOM 619 C CA . VAL A 1 80 ? -16.284 1.453 2.341 1.00 95.62 80 VAL A CA 1
ATOM 620 C C . VAL A 1 80 ? -16.684 0.127 2.979 1.00 95.62 80 VAL A C 1
ATOM 622 O O . VAL A 1 80 ? -17.188 0.134 4.099 1.00 95.62 80 VAL A O 1
ATOM 625 N N . ALA A 1 81 ? -16.413 -1.009 2.331 1.00 95.56 81 ALA A N 1
ATOM 626 C CA . ALA A 1 81 ? -16.748 -2.333 2.855 1.00 95.56 81 ALA A CA 1
ATOM 627 C C . ALA A 1 81 ? -16.068 -2.594 4.207 1.00 95.56 81 ALA A C 1
ATOM 629 O O . ALA A 1 81 ? -16.706 -3.043 5.161 1.00 95.56 81 ALA A O 1
ATOM 630 N N . LYS A 1 82 ? -14.784 -2.236 4.324 1.00 92.31 82 LYS A N 1
ATOM 631 C CA . LYS A 1 82 ? -14.026 -2.349 5.573 1.00 92.31 82 LYS A CA 1
ATOM 632 C C . LYS A 1 82 ? -14.628 -1.492 6.691 1.00 92.31 82 LYS A C 1
ATOM 634 O O . LYS A 1 82 ? -14.755 -1.956 7.823 1.00 92.31 82 LYS A O 1
ATOM 639 N N . SER A 1 83 ? -15.014 -0.258 6.371 1.00 93.00 83 SER A N 1
ATOM 640 C CA . SER A 1 83 ? -15.601 0.681 7.335 1.00 93.00 83 SER A CA 1
ATOM 641 C C . SER A 1 83 ? -17.017 0.273 7.745 1.00 93.00 83 SER A C 1
ATOM 643 O O . SER A 1 83 ? -17.361 0.356 8.920 1.00 93.00 83 SER A O 1
ATOM 645 N N . MET A 1 84 ? -17.803 -0.268 6.813 1.00 94.06 84 MET A N 1
ATOM 646 C CA . MET A 1 84 ? -19.130 -0.827 7.074 1.00 94.06 84 MET A CA 1
ATOM 647 C C . MET A 1 84 ? -19.059 -2.025 8.028 1.00 94.06 84 MET A C 1
ATOM 649 O O . MET A 1 84 ? -19.822 -2.089 8.988 1.00 94.06 84 MET A O 1
ATOM 653 N N . ALA A 1 85 ? -18.086 -2.923 7.842 1.00 91.38 85 ALA A N 1
ATOM 654 C CA . ALA A 1 85 ? -17.873 -4.067 8.732 1.00 91.38 85 ALA A CA 1
ATOM 655 C C . ALA A 1 85 ? -17.498 -3.671 10.175 1.00 91.38 85 ALA A C 1
ATOM 657 O O . ALA A 1 85 ? -17.600 -4.493 11.085 1.00 91.38 85 ALA A O 1
ATOM 658 N N . ARG A 1 86 ? -17.052 -2.42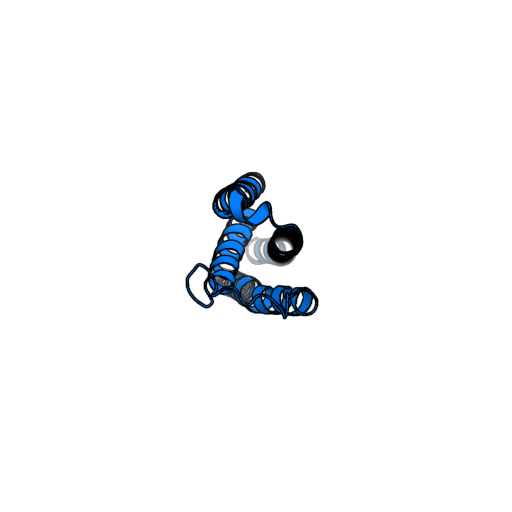7 10.398 1.00 88.81 86 ARG A N 1
ATOM 659 C CA . ARG A 1 86 ? -16.683 -1.896 11.720 1.00 88.81 86 ARG A CA 1
ATOM 660 C C . ARG A 1 86 ? -17.560 -0.739 12.183 1.00 88.81 86 ARG A C 1
ATOM 662 O O . ARG A 1 86 ? -17.206 -0.079 13.154 1.00 88.81 86 ARG A O 1
ATOM 669 N N . PHE A 1 87 ? -18.702 -0.516 11.535 1.00 91.38 87 PHE A N 1
ATOM 670 C CA . PHE A 1 87 ? -19.543 0.655 11.774 1.00 91.38 87 PHE A CA 1
ATOM 671 C C . PHE A 1 87 ? -19.907 0.859 13.253 1.00 91.38 87 PHE A C 1
ATOM 673 O O . PHE A 1 87 ? -19.805 1.971 13.760 1.00 91.38 87 PHE A O 1
ATOM 680 N N . GLU A 1 88 ? -20.245 -0.214 13.975 1.00 89.56 88 GLU A N 1
ATOM 681 C CA . GLU A 1 88 ? -20.550 -0.142 15.411 1.00 89.56 88 GLU A CA 1
ATOM 682 C C . GLU A 1 88 ? -19.355 0.328 16.257 1.00 89.56 88 GLU A C 1
ATOM 684 O O . GLU A 1 88 ? -19.522 1.143 17.160 1.00 89.56 88 GLU A O 1
ATOM 689 N N . GLN A 1 89 ? -18.139 -0.121 15.933 1.00 86.94 89 GLN A N 1
ATOM 690 C CA . GLN A 1 89 ? -16.912 0.271 16.642 1.00 86.94 89 GLN A CA 1
ATOM 691 C C . GLN A 1 89 ? -16.537 1.728 16.348 1.00 86.94 89 GLN A C 1
ATOM 693 O O . GLN A 1 89 ? -16.008 2.419 17.211 1.00 86.94 89 GLN A O 1
ATOM 698 N N . LEU A 1 90 ? -16.855 2.220 15.145 1.00 90.69 90 LEU A N 1
ATOM 699 C CA . LEU A 1 90 ? -16.609 3.607 14.739 1.00 90.69 90 LEU A CA 1
ATOM 700 C C . LEU A 1 90 ? -17.466 4.636 15.496 1.00 90.69 90 LEU A C 1
ATOM 702 O O . LEU A 1 90 ? -17.252 5.834 15.326 1.00 90.69 90 LEU A O 1
ATOM 706 N N . LYS A 1 91 ? -18.417 4.203 16.336 1.00 90.19 91 LYS A N 1
ATOM 707 C CA . LYS A 1 91 ? -19.133 5.094 17.263 1.00 90.19 91 LYS A CA 1
ATOM 708 C C . LYS A 1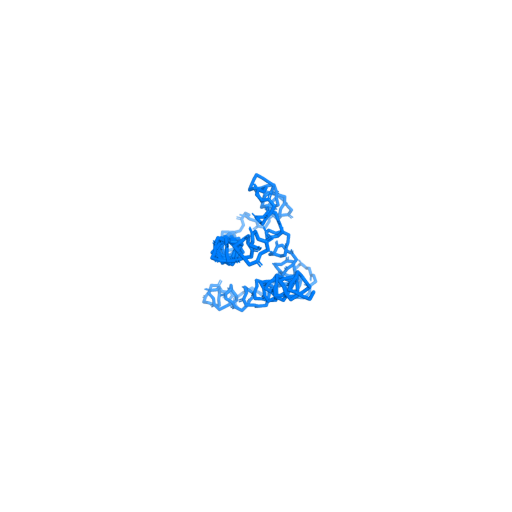 91 ? -18.251 5.543 18.435 1.00 90.19 91 LYS A C 1
ATOM 710 O O . LYS A 1 91 ? -18.519 6.589 19.023 1.00 90.19 91 LYS A O 1
ATOM 715 N N . GLU A 1 92 ? -17.210 4.780 18.773 1.00 90.50 92 GLU A N 1
ATOM 716 C CA . GLU A 1 92 ? -16.220 5.154 19.785 1.00 90.50 92 GLU A CA 1
ATOM 717 C C . GLU A 1 92 ? -15.169 6.063 19.135 1.00 90.50 92 GLU A C 1
ATOM 719 O O . GLU A 1 92 ? -14.498 5.679 18.175 1.00 90.50 92 GLU A O 1
ATOM 724 N N . ARG A 1 93 ? -15.073 7.308 19.615 1.00 89.62 93 ARG A N 1
ATOM 725 C CA . ARG A 1 93 ? -14.321 8.371 18.939 1.00 89.62 93 ARG A CA 1
ATOM 726 C C . ARG A 1 93 ? -12.835 8.047 18.822 1.00 89.62 93 ARG A C 1
ATOM 728 O O . ARG A 1 93 ? -12.259 8.269 17.759 1.00 89.62 93 ARG A O 1
ATOM 735 N N . HIS A 1 94 ? -12.225 7.530 19.885 1.00 89.25 94 HIS A N 1
ATOM 736 C CA . HIS A 1 94 ? -10.799 7.232 19.884 1.00 89.25 94 HIS A CA 1
ATOM 737 C C . HIS A 1 94 ? -10.478 6.115 18.878 1.00 89.25 94 HIS A C 1
ATOM 739 O O . HIS A 1 94 ? -9.581 6.254 18.043 1.00 89.25 94 HIS A O 1
ATOM 745 N N . PHE A 1 95 ? -11.254 5.029 18.891 1.00 89.00 95 PHE A N 1
ATOM 746 C CA . PHE A 1 95 ? -11.155 3.947 17.920 1.00 89.00 95 PHE A CA 1
ATOM 747 C C . PHE A 1 95 ? -11.386 4.444 16.494 1.00 89.00 95 PHE A C 1
ATOM 749 O O . PHE A 1 95 ? -10.634 4.063 15.598 1.00 89.00 95 PHE A O 1
ATOM 756 N N . ALA A 1 96 ? -12.391 5.294 16.271 1.00 92.06 96 ALA A N 1
ATOM 757 C CA . ALA A 1 96 ? -12.691 5.844 14.956 1.00 92.06 96 ALA A CA 1
ATOM 758 C C . ALA A 1 96 ? -11.514 6.650 14.393 1.00 92.06 96 ALA A C 1
ATOM 760 O O . ALA A 1 96 ? -11.085 6.390 13.270 1.00 92.06 96 ALA A O 1
ATOM 761 N N . GLU A 1 97 ? -10.947 7.570 15.177 1.00 93.56 97 GLU A N 1
ATOM 762 C CA . GLU A 1 97 ? -9.791 8.378 14.775 1.00 93.56 97 GLU A CA 1
ATOM 763 C C . GLU A 1 97 ? -8.560 7.490 14.505 1.00 93.56 97 GLU A C 1
ATOM 765 O O . GLU A 1 97 ? -7.940 7.599 13.443 1.00 93.56 97 GLU A O 1
ATOM 770 N N . TYR A 1 98 ? -8.263 6.536 15.397 1.00 92.44 98 TYR A N 1
ATOM 771 C CA . TYR A 1 98 ? -7.165 5.576 15.232 1.00 92.44 98 TYR A CA 1
ATOM 772 C C . TYR A 1 98 ? -7.321 4.709 13.971 1.00 92.44 98 TYR A C 1
ATOM 774 O O . TYR A 1 98 ? -6.384 4.538 13.183 1.00 92.44 98 T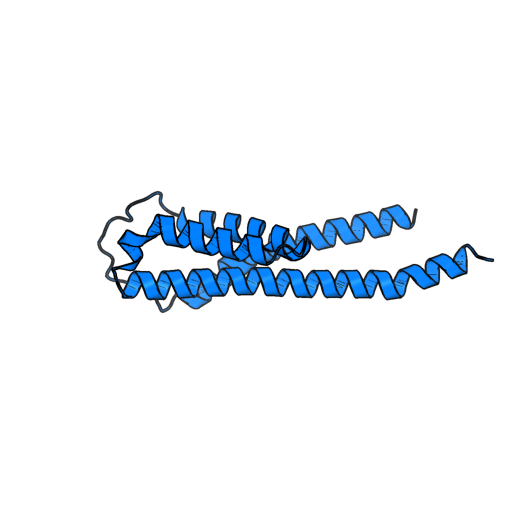YR A O 1
ATOM 782 N N . TYR A 1 99 ? -8.515 4.153 13.765 1.00 92.56 99 TYR A N 1
ATOM 783 C CA . TYR A 1 99 ? -8.835 3.283 12.639 1.00 92.56 99 TYR A CA 1
ATOM 784 C C . TYR A 1 99 ? -8.797 4.034 11.306 1.00 92.56 99 TYR A C 1
ATOM 786 O O . TYR A 1 99 ? -8.242 3.517 10.328 1.00 92.56 99 TYR A O 1
ATOM 794 N N . LEU A 1 100 ? -9.387 5.233 11.254 1.00 94.44 100 LEU A N 1
ATOM 795 C CA . LEU A 1 100 ? -9.426 6.056 10.048 1.00 94.44 100 LEU A CA 1
ATOM 796 C C . LEU A 1 100 ? -8.018 6.491 9.664 1.00 94.44 100 LEU A C 1
ATOM 798 O O . LEU A 1 100 ? -7.617 6.272 8.522 1.00 94.44 100 LEU A O 1
ATOM 802 N N . LEU A 1 101 ? -7.235 7.006 10.616 1.00 95.56 101 LEU A N 1
ATOM 803 C CA . LEU A 1 101 ? -5.852 7.405 10.366 1.00 95.56 101 LEU A CA 1
ATOM 804 C C . LEU A 1 101 ? -5.015 6.219 9.872 1.00 95.56 101 LEU A C 1
ATOM 806 O O . LEU A 1 101 ? -4.304 6.328 8.874 1.00 95.56 101 LEU A O 1
ATOM 810 N N . GLY A 1 102 ? -5.149 5.057 10.512 1.00 94.81 102 GLY A N 1
ATOM 811 C CA . GLY A 1 102 ? -4.427 3.855 10.107 1.00 94.81 102 GLY A CA 1
ATOM 812 C C . GLY A 1 102 ? -4.810 3.337 8.727 1.00 94.81 102 GLY A C 1
ATOM 813 O O . GLY A 1 102 ? -3.946 2.911 7.958 1.00 94.81 102 GLY A O 1
ATOM 814 N N . THR A 1 103 ? -6.097 3.391 8.393 1.00 95.62 103 THR A N 1
ATOM 815 C CA . THR A 1 103 ? -6.596 2.976 7.082 1.00 95.62 103 THR A CA 1
ATOM 816 C C . THR A 1 103 ? -6.134 3.945 5.999 1.00 95.62 103 THR A C 1
ATOM 818 O O . THR A 1 103 ? -5.548 3.502 5.017 1.00 95.62 103 THR A O 1
ATOM 821 N N . LEU A 1 104 ? -6.291 5.254 6.202 1.00 96.69 104 LEU A N 1
ATOM 822 C CA . LEU A 1 104 ? -5.861 6.272 5.242 1.00 96.69 104 LEU A CA 1
ATOM 823 C C . LEU A 1 104 ? -4.347 6.234 5.000 1.00 96.69 104 LEU A C 1
ATOM 825 O O . LEU A 1 104 ? -3.930 6.231 3.845 1.00 96.69 104 LEU A O 1
ATOM 829 N N . LEU A 1 105 ? -3.525 6.109 6.050 1.00 97.31 105 LEU A N 1
ATOM 830 C CA . LEU A 1 105 ? -2.072 5.938 5.905 1.00 97.31 105 LEU A CA 1
ATOM 831 C C . LEU A 1 105 ? -1.717 4.677 5.111 1.00 97.31 105 LEU A C 1
ATOM 833 O O . LEU A 1 105 ? -0.805 4.690 4.287 1.00 97.31 105 LEU A O 1
ATOM 837 N N . SER A 1 106 ? -2.440 3.582 5.348 1.00 97.25 106 SER A N 1
ATOM 838 C CA . SER A 1 106 ? -2.224 2.315 4.653 1.00 97.25 106 SER A CA 1
ATOM 839 C C . SER A 1 106 ? -2.586 2.398 3.166 1.00 97.25 106 SER A C 1
ATOM 841 O O . SER A 1 106 ? -1.817 1.921 2.330 1.00 97.25 106 SER A O 1
ATOM 843 N N . ILE A 1 107 ? -3.729 3.012 2.838 1.00 97.62 107 ILE A N 1
ATOM 844 C CA . ILE A 1 107 ? -4.162 3.268 1.457 1.00 97.62 107 ILE A CA 1
ATOM 845 C C . ILE A 1 107 ? -3.144 4.179 0.769 1.00 97.62 107 ILE A C 1
ATOM 847 O O . ILE A 1 107 ? -2.641 3.836 -0.297 1.00 97.62 107 ILE A O 1
ATOM 851 N N . PHE A 1 108 ? -2.785 5.296 1.407 1.00 97.69 108 PHE A N 1
ATOM 852 C CA . PHE A 1 108 ? -1.806 6.249 0.892 1.00 97.69 108 PHE A CA 1
ATOM 853 C C . PHE A 1 108 ? -0.471 5.575 0.559 1.00 97.69 108 PHE A C 1
ATOM 855 O O . PHE A 1 108 ? 0.050 5.760 -0.537 1.00 97.69 108 PHE A O 1
ATOM 862 N N . PHE A 1 109 ? 0.053 4.736 1.456 1.00 98.06 109 PHE A N 1
ATOM 863 C CA . PHE A 1 109 ? 1.313 4.026 1.228 1.00 98.06 109 PHE A CA 1
ATOM 864 C C . PHE A 1 109 ? 1.247 3.077 0.021 1.00 98.06 109 PHE A C 1
ATOM 866 O O . PHE A 1 109 ? 2.185 3.012 -0.779 1.00 98.06 109 PHE A O 1
ATOM 873 N N . ALA A 1 110 ? 0.141 2.341 -0.130 1.00 98.19 110 ALA A N 1
ATOM 874 C CA . ALA A 1 110 ? -0.058 1.445 -1.265 1.00 98.19 110 ALA A CA 1
ATOM 875 C C . ALA A 1 110 ? -0.184 2.221 -2.587 1.00 98.19 110 ALA A C 1
ATOM 877 O O . ALA A 1 110 ? 0.477 1.864 -3.561 1.00 98.19 110 ALA A O 1
ATOM 878 N N . LEU A 1 111 ? -0.948 3.320 -2.604 1.00 98.25 111 LEU A N 1
ATOM 879 C CA . LEU A 1 111 ? -1.090 4.193 -3.775 1.00 98.25 111 LEU A CA 1
ATOM 880 C C . LEU A 1 111 ? 0.238 4.847 -4.171 1.00 98.25 111 LEU A C 1
ATOM 882 O O . LEU A 1 111 ? 0.607 4.825 -5.342 1.00 98.25 111 LEU A O 1
ATOM 886 N N . ALA A 1 112 ? 0.983 5.382 -3.201 1.00 98.19 112 ALA A N 1
ATOM 887 C CA . ALA A 1 112 ? 2.294 5.977 -3.443 1.00 98.19 112 ALA A CA 1
ATOM 888 C C . ALA A 1 112 ? 3.273 4.954 -4.036 1.00 98.19 112 ALA A C 1
ATOM 890 O O . ALA A 1 112 ? 3.998 5.269 -4.979 1.00 98.19 112 ALA A O 1
ATOM 891 N N . THR A 1 113 ? 3.252 3.712 -3.534 1.00 98.06 113 THR A N 1
ATOM 892 C CA . THR A 1 113 ? 4.065 2.632 -4.109 1.00 98.06 113 THR A CA 1
ATOM 893 C C . THR A 1 113 ? 3.636 2.322 -5.544 1.00 98.06 113 THR A C 1
ATOM 895 O O . THR A 1 113 ? 4.493 2.227 -6.416 1.00 98.06 113 THR A O 1
ATOM 898 N N . ALA A 1 114 ? 2.333 2.206 -5.815 1.00 98.06 114 ALA A N 1
ATOM 899 C CA . ALA A 1 114 ? 1.821 1.928 -7.157 1.00 98.06 114 ALA A CA 1
ATOM 900 C C . ALA A 1 114 ? 2.256 2.998 -8.171 1.00 98.06 114 ALA A C 1
ATOM 902 O O . ALA A 1 114 ? 2.786 2.660 -9.225 1.00 98.06 114 ALA A O 1
ATOM 903 N N . ILE A 1 115 ? 2.103 4.281 -7.824 1.00 97.62 115 ILE A N 1
ATOM 904 C CA . ILE A 1 115 ? 2.504 5.412 -8.675 1.00 97.62 115 ILE A CA 1
ATOM 905 C C . ILE A 1 115 ? 4.009 5.372 -8.959 1.00 97.62 115 ILE A C 1
ATOM 907 O O . ILE A 1 115 ? 4.424 5.527 -10.107 1.00 97.62 115 ILE A O 1
ATOM 911 N N . LEU A 1 116 ? 4.827 5.130 -7.931 1.00 97.69 116 LEU A N 1
ATOM 912 C CA . LEU A 1 116 ? 6.279 5.043 -8.076 1.00 97.69 116 LEU A CA 1
ATOM 913 C C . LEU A 1 116 ? 6.684 3.897 -9.013 1.00 97.69 116 LEU A C 1
ATOM 915 O O . LEU A 1 116 ? 7.497 4.096 -9.912 1.00 97.69 116 LEU A O 1
ATOM 919 N N . ILE A 1 117 ? 6.086 2.717 -8.846 1.00 97.06 117 ILE A N 1
ATOM 920 C CA . ILE A 1 117 ? 6.365 1.548 -9.688 1.00 97.06 117 ILE A CA 1
ATOM 921 C C . ILE A 1 117 ? 5.903 1.778 -11.125 1.00 97.06 117 ILE A C 1
ATOM 923 O O . ILE A 1 117 ? 6.663 1.502 -12.051 1.00 97.06 117 ILE A O 1
ATOM 927 N N . GLN A 1 118 ? 4.716 2.350 -11.327 1.00 95.56 118 GLN A N 1
ATOM 928 C CA . GLN A 1 118 ? 4.219 2.693 -12.658 1.00 95.56 118 GLN A CA 1
ATOM 929 C C . GLN A 1 118 ? 5.148 3.693 -13.363 1.00 95.56 118 GLN A C 1
ATOM 931 O O . GLN A 1 118 ? 5.438 3.545 -14.552 1.00 95.56 118 GLN A O 1
ATOM 936 N N . GLY A 1 119 ? 5.663 4.683 -12.625 1.00 96.00 119 GLY A N 1
ATOM 937 C CA . GLY A 1 119 ? 6.646 5.644 -13.124 1.00 96.00 119 GLY A CA 1
ATOM 938 C C . GLY A 1 119 ? 7.965 4.984 -13.532 1.00 96.00 119 GLY A C 1
ATOM 939 O O . GLY A 1 119 ? 8.462 5.242 -14.627 1.00 96.00 119 GLY A O 1
ATOM 940 N N . ILE A 1 120 ? 8.496 4.078 -12.703 1.00 94.94 120 ILE A N 1
ATOM 941 C CA . ILE A 1 120 ? 9.712 3.307 -13.016 1.00 94.94 120 ILE A CA 1
ATOM 942 C C . ILE A 1 120 ? 9.503 2.444 -14.262 1.00 94.94 120 ILE A C 1
ATOM 944 O O . ILE A 1 120 ? 10.346 2.455 -15.155 1.00 94.94 120 ILE A O 1
ATOM 948 N N . ILE A 1 121 ? 8.382 1.725 -14.356 1.00 93.31 121 ILE A N 1
ATOM 949 C CA . ILE A 1 121 ? 8.065 0.892 -15.523 1.00 93.31 121 ILE A CA 1
ATOM 950 C C . ILE A 1 121 ? 7.989 1.752 -16.780 1.00 93.31 121 ILE A C 1
ATOM 952 O O . ILE A 1 121 ? 8.574 1.391 -17.797 1.00 93.31 121 ILE A O 1
ATOM 956 N N . THR A 1 122 ? 7.319 2.903 -16.706 1.00 92.38 122 THR A N 1
ATOM 957 C CA . THR A 1 122 ? 7.208 3.838 -17.833 1.00 92.38 122 THR A CA 1
ATOM 958 C C . THR A 1 122 ? 8.587 4.321 -18.276 1.00 92.38 122 THR A C 1
ATOM 960 O O . THR A 1 122 ? 8.891 4.277 -19.464 1.00 92.38 122 THR A O 1
ATOM 963 N N . LEU A 1 123 ? 9.455 4.704 -17.334 1.00 90.44 123 LEU A N 1
ATOM 964 C CA . LEU A 1 123 ? 10.818 5.142 -17.631 1.00 90.44 123 LEU A CA 1
ATOM 965 C C . LEU A 1 123 ? 11.660 4.028 -18.270 1.00 90.44 123 LEU A C 1
ATOM 967 O O . LEU A 1 123 ? 12.295 4.256 -19.294 1.00 90.44 123 LEU A O 1
ATOM 971 N N . LEU A 1 124 ? 11.639 2.818 -17.703 1.00 88.81 124 LEU A N 1
ATOM 972 C CA . LEU A 1 124 ? 12.351 1.659 -18.256 1.00 88.81 124 LEU A CA 1
ATOM 973 C C . LEU A 1 124 ? 11.879 1.347 -19.678 1.00 88.81 124 LEU A C 1
ATOM 975 O O . LEU A 1 124 ? 12.687 1.120 -20.572 1.00 88.81 124 LEU A O 1
ATOM 979 N N . THR A 1 125 ? 10.567 1.381 -19.886 1.00 84.25 125 THR A N 1
ATOM 980 C CA . THR A 1 125 ? 9.922 1.099 -21.169 1.00 84.25 125 THR A CA 1
ATOM 981 C C . THR A 1 125 ? 10.322 2.139 -22.219 1.00 84.25 125 THR A C 1
ATOM 983 O O . THR A 1 125 ? 10.746 1.765 -23.307 1.00 84.25 125 THR A O 1
ATOM 986 N N . VAL A 1 126 ? 10.261 3.434 -21.888 1.00 85.69 126 VAL A N 1
ATOM 987 C CA . VAL A 1 126 ? 10.596 4.538 -22.807 1.00 85.69 126 VAL A CA 1
ATOM 988 C C . VAL A 1 126 ? 12.086 4.592 -23.142 1.00 85.69 126 VAL A C 1
ATOM 990 O O . VAL A 1 126 ? 12.424 4.885 -24.282 1.00 85.69 126 VAL A O 1
ATOM 993 N N . THR A 1 127 ? 12.978 4.307 -22.193 1.00 82.75 127 THR A N 1
ATOM 994 C CA . THR A 1 127 ? 14.428 4.369 -22.439 1.00 82.75 127 THR A CA 1
ATOM 995 C C . THR A 1 127 ? 14.931 3.152 -23.217 1.00 82.75 127 THR A C 1
ATOM 997 O O . THR A 1 127 ? 15.754 3.296 -24.112 1.00 82.75 127 THR A O 1
ATOM 1000 N N . ILE A 1 128 ? 14.431 1.952 -22.906 1.00 76.62 128 ILE A N 1
ATOM 1001 C CA . ILE A 1 128 ? 15.001 0.698 -23.421 1.00 76.62 128 ILE A CA 1
ATOM 1002 C C . ILE A 1 128 ? 14.357 0.272 -24.752 1.00 76.62 128 ILE A C 1
ATOM 1004 O O . ILE A 1 128 ? 15.047 -0.249 -25.625 1.00 76.62 128 ILE A O 1
ATOM 1008 N N . LEU A 1 129 ? 13.049 0.489 -24.957 1.00 72.19 129 LEU A N 1
ATOM 1009 C CA . LEU A 1 129 ? 12.376 0.053 -26.194 1.00 72.19 129 LEU A CA 1
ATOM 1010 C C . LEU A 1 129 ? 12.926 0.685 -27.487 1.00 72.19 129 LEU A C 1
ATOM 1012 O O . LEU A 1 129 ? 13.048 -0.048 -28.470 1.00 72.19 129 LEU A O 1
ATOM 1016 N N . PRO A 1 130 ? 13.268 1.987 -27.543 1.00 75.31 130 PRO A N 1
ATOM 1017 C CA . PRO A 1 130 ? 13.797 2.595 -28.765 1.00 75.31 130 PRO A CA 1
ATOM 1018 C C . PRO A 1 130 ? 15.166 2.034 -29.167 1.00 75.31 130 PRO A C 1
ATOM 1020 O O . PRO A 1 130 ? 15.418 1.820 -30.352 1.00 75.31 130 PRO A O 1
ATOM 1023 N N . GLU A 1 131 ? 16.037 1.735 -28.198 1.00 71.06 131 GLU A N 1
ATOM 1024 C CA . GLU A 1 131 ? 17.330 1.088 -28.461 1.00 71.06 131 GLU A CA 1
ATOM 1025 C C . GLU A 1 131 ? 17.139 -0.302 -29.085 1.00 71.06 131 GLU A C 1
ATOM 1027 O O . GLU A 1 131 ? 17.860 -0.680 -30.009 1.00 71.06 131 GLU A O 1
ATOM 1032 N N . LEU A 1 132 ? 16.102 -1.032 -28.661 1.00 60.91 132 LEU A N 1
ATOM 1033 C CA . LEU A 1 132 ? 15.746 -2.323 -29.246 1.00 60.91 132 LEU A CA 1
ATOM 1034 C C . LEU A 1 132 ? 15.224 -2.209 -30.677 1.00 60.91 132 LEU A C 1
ATOM 1036 O O . LEU A 1 132 ? 15.540 -3.061 -31.498 1.00 60.91 132 LEU A O 1
ATOM 1040 N N . GLN A 1 133 ? 14.440 -1.186 -31.010 1.00 65.69 133 GLN A N 1
ATOM 1041 C CA . GLN A 1 133 ? 13.980 -1.013 -32.393 1.00 65.69 133 GLN A CA 1
ATOM 1042 C C . GLN A 1 133 ? 15.135 -0.662 -33.338 1.00 65.69 133 GLN A C 1
ATOM 1044 O O . GLN A 1 133 ? 15.169 -1.150 -34.465 1.00 65.69 133 GLN A O 1
ATOM 1049 N N . ASN A 1 134 ? 16.115 0.109 -32.866 1.00 72.69 134 ASN A N 1
ATOM 1050 C CA . ASN A 1 134 ? 17.272 0.501 -33.670 1.00 72.69 134 ASN A CA 1
ATOM 1051 C C . ASN A 1 134 ? 18.273 -0.643 -33.904 1.00 72.69 134 ASN A C 1
ATOM 1053 O O . ASN A 1 134 ? 18.885 -0.689 -34.964 1.00 72.69 134 ASN A O 1
ATOM 1057 N N . LEU A 1 135 ? 18.422 -1.579 -32.959 1.00 67.31 135 LEU A N 1
ATOM 1058 C CA . LEU A 1 135 ? 19.344 -2.720 -33.087 1.00 67.31 135 LEU A CA 1
ATOM 1059 C C . LEU A 1 135 ? 18.856 -3.828 -34.037 1.00 67.31 135 LEU A C 1
ATOM 1061 O O . LEU A 1 135 ? 19.664 -4.629 -34.494 1.00 67.31 135 LEU A O 1
ATOM 1065 N N . TRP A 1 136 ? 17.549 -3.899 -34.307 1.00 59.12 136 TRP A N 1
ATOM 1066 C CA . TRP A 1 136 ? 16.938 -4.916 -35.181 1.00 59.12 136 TRP A CA 1
ATOM 1067 C C . TRP A 1 136 ? 16.345 -4.325 -36.472 1.00 59.12 136 TRP A C 1
ATOM 1069 O O . TRP A 1 136 ? 15.832 -5.068 -37.307 1.00 59.12 136 TRP A O 1
ATOM 1079 N N . GLY A 1 137 ? 16.378 -2.996 -36.619 1.00 60.25 137 GLY A N 1
ATOM 1080 C CA . GLY A 1 137 ? 15.944 -2.262 -37.812 1.00 60.25 137 GLY A CA 1
ATOM 1081 C C . GLY A 1 137 ? 17.054 -1.994 -38.840 1.00 60.25 137 GLY A C 1
ATOM 1082 O O . GLY A 1 137 ? 16.773 -1.378 -39.867 1.00 60.25 137 GLY A O 1
ATOM 1083 N N . SER A 1 138 ? 18.287 -2.437 -38.567 1.00 51.50 138 SER A N 1
ATOM 1084 C CA . SER A 1 138 ? 19.465 -2.402 -39.452 1.00 51.50 138 SER A CA 1
ATOM 1085 C C . SER A 1 138 ? 19.867 -3.805 -39.885 1.00 51.50 138 SER A C 1
ATOM 1087 O O . SER A 1 138 ? 20.206 -3.980 -41.074 1.00 51.50 138 SER A O 1
#

Radius of gyration: 19.65 Å; chains: 1; bounding box: 40×22×69 Å

pLDDT: mean 88.27, std 13.05, range [44.53, 98.56]